Protein AF-A0A1Y3P5R4-F1 (afdb_monomer)

Secondary structure (DSSP, 8-state):
-PPPP-GGGGBT----PPPPPPPPTT---B-----SSS-EEEEEEETTEEEEEEE-PPTT--EEEEEE-STT-EEEEEEPPSTTSPPEEPPPP----B-GGGG-

Sequence (104 aa):
MAPRKGYADRNNESVDMPVIDAQPPGTVKSEFKIPAGEPVAFVYNRDGCYNRFTFVPKPGADYELNASGSSDCTVSARQLSHGSEPSKPVPLGESEMCRFADNY

Foldseek 3Di:
DPPDDDQQVQWPPDPPDDDDPDDPPPDTDGDDDDDADDKDWDWDDDDQKTKIWIDGHHPPWDKDWDADPPQVRDIWMWTDDDPDDDIGTGDIPDIPIPHSVVVD

Nearest PDB structures (foldseek):
  5b0o-assembly1_A  TM=2.642E-01  e=7.226E+00  Salmonella enterica subsp. enterica serovar Typhimurium str. LT2
  4yr6-assembly2_D  TM=1.981E-01  e=8.521E+00  Mus musculus

Radius of gyration: 14.88 Å; Cα contacts (8 Å, |Δi|>4): 155; chains: 1; bounding box: 38×31×44 Å

Structure (mmCIF, N/CA/C/O backbone):
data_AF-A0A1Y3P5R4-F1
#
_entry.id   AF-A0A1Y3P5R4-F1
#
loop_
_atom_site.group_PDB
_atom_site.id
_atom_site.type_symbol
_atom_site.label_atom_id
_atom_site.label_alt_id
_atom_site.label_comp_id
_atom_site.label_asym_id
_atom_site.label_entity_id
_atom_site.label_seq_id
_atom_site.pdbx_PDB_ins_code
_atom_site.Cartn_x
_atom_site.Cartn_y
_atom_site.Cartn_z
_atom_site.occupancy
_atom_site.B_iso_or_equiv
_atom_site.auth_seq_id
_atom_site.auth_comp_id
_atom_site.auth_asym_id
_atom_site.auth_atom_id
_atom_site.pdbx_PDB_model_num
ATOM 1 N N . MET A 1 1 ? -8.395 -7.012 -29.860 1.00 47.12 1 MET A N 1
ATOM 2 C CA . MET A 1 1 ? -8.818 -7.036 -28.441 1.00 47.12 1 MET A CA 1
ATOM 3 C C . MET A 1 1 ? -8.645 -5.636 -27.885 1.00 47.12 1 MET A C 1
ATOM 5 O O . MET A 1 1 ? -7.559 -5.096 -28.031 1.00 47.12 1 MET A O 1
ATOM 9 N N . ALA A 1 2 ? -9.692 -5.030 -27.324 1.00 50.94 2 ALA A N 1
ATOM 10 C CA . ALA A 1 2 ? -9.535 -3.779 -26.584 1.00 50.94 2 ALA A CA 1
ATOM 11 C C . ALA A 1 2 ? -8.753 -4.058 -25.284 1.00 50.94 2 ALA A C 1
ATOM 13 O O . ALA A 1 2 ? -8.946 -5.136 -24.707 1.00 50.94 2 ALA A O 1
ATOM 14 N N . PRO A 1 3 ? -7.871 -3.150 -24.828 1.00 55.31 3 PRO A N 1
ATOM 15 C CA . PRO A 1 3 ? -7.210 -3.305 -23.539 1.00 55.31 3 PRO A CA 1
ATOM 16 C C . PRO A 1 3 ? -8.277 -3.430 -22.445 1.00 55.31 3 PRO A C 1
ATOM 18 O O . PRO A 1 3 ? -9.251 -2.674 -22.414 1.00 55.31 3 PRO A O 1
ATOM 21 N N . ARG A 1 4 ? -8.134 -4.435 -21.576 1.00 58.84 4 ARG A N 1
ATOM 22 C CA . ARG A 1 4 ? -8.980 -4.558 -20.385 1.00 58.84 4 ARG A CA 1
ATOM 23 C C . ARG A 1 4 ? -8.719 -3.331 -19.516 1.00 58.84 4 ARG A C 1
ATOM 25 O O . ARG A 1 4 ? -7.573 -3.128 -19.131 1.00 58.84 4 ARG A O 1
ATOM 32 N N . LYS A 1 5 ? -9.764 -2.555 -19.206 1.00 66.44 5 LYS A N 1
ATOM 33 C CA . LYS A 1 5 ? -9.664 -1.463 -18.231 1.00 66.44 5 LYS A CA 1
ATOM 34 C C . LYS A 1 5 ? -9.163 -2.033 -16.901 1.00 66.44 5 LYS A C 1
ATOM 36 O O . LYS A 1 5 ? -9.789 -2.945 -16.357 1.00 66.44 5 LYS A O 1
ATOM 41 N N . GLY A 1 6 ? -8.029 -1.539 -16.429 1.00 68.88 6 GLY A N 1
ATOM 42 C CA . GLY A 1 6 ? -7.404 -1.906 -15.164 1.00 68.88 6 GLY A CA 1
ATOM 43 C C . GLY A 1 6 ? -7.574 -0.818 -14.107 1.00 68.88 6 GLY A C 1
ATOM 44 O O . GLY A 1 6 ? -8.174 0.226 -14.350 1.00 68.88 6 GLY A O 1
ATOM 45 N N . TYR A 1 7 ? -7.017 -1.045 -12.916 1.00 69.62 7 TYR A N 1
ATOM 46 C CA . TYR A 1 7 ? -7.069 -0.064 -11.825 1.00 69.62 7 TYR A CA 1
ATOM 47 C C . TYR A 1 7 ? -6.394 1.266 -12.188 1.00 69.62 7 TYR A C 1
ATOM 49 O O . TYR A 1 7 ? -6.896 2.316 -11.808 1.00 69.62 7 TYR A O 1
ATOM 57 N N . ALA A 1 8 ? -5.331 1.234 -12.997 1.00 67.38 8 ALA A N 1
ATOM 58 C CA . ALA A 1 8 ? -4.641 2.435 -13.472 1.00 67.38 8 ALA A CA 1
ATOM 59 C C . ALA A 1 8 ? -5.511 3.337 -14.372 1.00 67.38 8 ALA A C 1
ATOM 61 O O . ALA A 1 8 ? -5.232 4.526 -14.492 1.00 67.38 8 ALA A O 1
ATOM 62 N N . ASP A 1 9 ? -6.579 2.807 -14.979 1.00 74.25 9 ASP A N 1
ATOM 63 C CA . ASP A 1 9 ? -7.531 3.603 -15.769 1.00 74.25 9 ASP A CA 1
ATOM 64 C C . ASP A 1 9 ? -8.540 4.362 -14.888 1.00 74.25 9 ASP A C 1
ATOM 66 O O . ASP A 1 9 ? -9.335 5.147 -15.402 1.00 74.25 9 ASP A O 1
ATOM 70 N N . ARG A 1 10 ? -8.513 4.130 -13.568 1.00 74.00 10 ARG A N 1
ATOM 71 C CA . ARG A 1 10 ? -9.387 4.749 -12.559 1.00 74.00 10 ARG A CA 1
ATOM 72 C C . ARG A 1 10 ? -8.642 5.787 -11.716 1.00 74.00 10 ARG A C 1
ATOM 74 O O . ARG A 1 10 ? -9.041 6.092 -10.593 1.00 74.00 10 ARG A O 1
ATOM 81 N N . ASN A 1 11 ? -7.542 6.326 -12.244 1.00 71.81 11 ASN A N 1
ATOM 82 C CA . ASN A 1 11 ? -6.810 7.406 -11.593 1.00 71.81 11 ASN A CA 1
ATOM 83 C C . ASN A 1 11 ? -7.754 8.581 -11.301 1.00 71.81 11 ASN A C 1
ATOM 85 O O . ASN A 1 11 ? -8.497 9.018 -12.180 1.00 71.81 11 ASN A O 1
ATOM 89 N N . ASN A 1 12 ? -7.678 9.118 -10.084 1.00 69.44 12 ASN A N 1
ATOM 90 C CA . ASN A 1 12 ? -8.551 10.180 -9.566 1.00 69.44 12 ASN A CA 1
ATOM 91 C C . ASN A 1 12 ? -10.033 9.803 -9.363 1.00 69.44 12 ASN A C 1
ATOM 93 O O . ASN A 1 12 ? -10.824 10.680 -9.015 1.00 69.44 12 ASN A O 1
ATOM 97 N N . GLU A 1 13 ? -10.426 8.535 -9.527 1.00 80.38 13 GLU A N 1
ATOM 98 C CA . GLU A 1 13 ? -11.706 8.070 -8.989 1.00 80.38 13 GLU A CA 1
ATOM 99 C C . GLU A 1 13 ? -11.592 7.900 -7.470 1.00 80.38 13 GLU A C 1
ATOM 101 O O . GLU A 1 13 ? -10.609 7.354 -6.969 1.00 80.38 13 GLU A O 1
ATOM 106 N N . SER A 1 14 ? -12.606 8.381 -6.748 1.00 81.38 14 SER A N 1
ATOM 107 C CA . SER A 1 14 ? -12.701 8.249 -5.293 1.00 81.38 14 SER A CA 1
ATOM 108 C C . SER A 1 14 ? -13.635 7.100 -4.929 1.00 81.38 14 SER A C 1
ATOM 110 O O . SER A 1 14 ? -14.696 6.942 -5.540 1.00 81.38 14 SER A O 1
ATOM 112 N N . VAL A 1 15 ? -13.258 6.317 -3.920 1.00 85.44 15 VAL A N 1
ATOM 113 C CA . VAL A 1 15 ? -14.144 5.332 -3.268 1.00 85.44 15 VAL A CA 1
ATOM 114 C C . VAL A 1 15 ? -14.437 5.708 -1.814 1.00 85.44 15 VAL A C 1
ATOM 116 O O . VAL A 1 15 ? -14.737 4.828 -1.007 1.00 85.44 15 VAL A O 1
ATOM 119 N N . ASP A 1 16 ? -14.365 7.009 -1.517 1.00 83.62 16 ASP A N 1
ATOM 120 C CA . ASP A 1 16 ? -14.554 7.621 -0.197 1.00 83.62 16 ASP A CA 1
ATOM 121 C C . ASP A 1 16 ? -13.456 7.254 0.817 1.00 83.62 16 ASP A C 1
ATOM 123 O O . ASP A 1 16 ? -13.721 7.122 2.014 1.00 83.62 16 ASP A O 1
ATOM 127 N N . MET A 1 17 ? -12.209 7.098 0.351 1.00 81.81 17 MET A N 1
ATOM 128 C CA . MET A 1 17 ? -11.076 6.860 1.250 1.00 81.81 17 MET A CA 1
ATOM 129 C C . MET A 1 17 ? -10.773 8.083 2.140 1.00 81.81 17 MET A C 1
ATOM 131 O O . MET A 1 17 ? -10.967 9.228 1.713 1.00 81.81 17 MET A O 1
ATOM 135 N N . PRO A 1 18 ? -10.243 7.874 3.362 1.00 81.00 18 PRO A N 1
ATOM 136 C CA . PRO A 1 18 ? -9.781 8.945 4.234 1.00 81.00 18 PRO A CA 1
ATOM 137 C C . PRO A 1 18 ? -8.756 9.853 3.554 1.00 81.00 18 PRO A C 1
ATOM 139 O O . PRO A 1 18 ? -7.941 9.411 2.740 1.00 81.00 18 PRO A O 1
ATOM 142 N N . VAL A 1 19 ? -8.766 11.132 3.934 1.00 75.06 19 VAL A N 1
ATOM 143 C CA . VAL A 1 19 ? -7.766 12.094 3.462 1.00 75.06 19 VAL A CA 1
ATOM 144 C C . VAL A 1 19 ? -6.389 11.659 3.956 1.00 75.06 19 VAL A C 1
ATOM 146 O O . VAL A 1 19 ? -6.166 11.507 5.155 1.00 75.06 19 VAL A O 1
ATOM 149 N N . ILE A 1 20 ? -5.476 11.469 3.010 1.00 77.00 20 ILE A N 1
ATOM 150 C CA . ILE A 1 20 ? -4.066 11.175 3.262 1.00 77.00 20 ILE A CA 1
ATOM 151 C C . ILE A 1 20 ? -3.243 12.465 3.331 1.00 77.00 20 ILE A C 1
ATOM 153 O O . ILE A 1 20 ? -3.692 13.528 2.895 1.00 77.00 20 ILE A O 1
ATOM 157 N N . ASP A 1 21 ? -2.025 12.362 3.863 1.00 72.62 21 ASP A N 1
ATOM 158 C CA . ASP A 1 21 ? -1.084 13.483 3.931 1.00 72.62 21 ASP A CA 1
ATOM 159 C C . ASP A 1 21 ? -0.826 14.100 2.547 1.00 72.62 21 ASP A C 1
ATOM 161 O O . ASP A 1 21 ? -0.934 13.432 1.512 1.00 72.62 21 ASP A O 1
ATOM 165 N N . ALA A 1 22 ? -0.450 15.383 2.531 1.00 71.81 22 ALA A N 1
ATOM 166 C CA . ALA A 1 22 ? -0.142 16.107 1.304 1.00 71.81 22 ALA A CA 1
ATOM 167 C C . ALA A 1 22 ? 0.946 15.380 0.495 1.00 71.81 22 ALA A C 1
ATOM 169 O O . ALA A 1 22 ? 2.069 15.190 0.962 1.00 71.81 22 ALA A O 1
ATOM 170 N N . GLN A 1 23 ? 0.601 14.991 -0.731 1.00 74.00 23 GLN A N 1
ATOM 171 C CA . GLN A 1 23 ? 1.502 14.276 -1.628 1.00 74.00 23 GLN A CA 1
ATOM 172 C C . GLN A 1 23 ? 2.319 15.248 -2.493 1.00 74.00 23 GLN A C 1
ATOM 174 O O . GLN A 1 23 ? 1.844 16.347 -2.802 1.00 74.00 23 GLN A O 1
ATOM 179 N N . PRO A 1 24 ? 3.528 14.856 -2.939 1.00 75.56 24 PRO A N 1
ATOM 180 C CA . PRO A 1 24 ? 4.307 15.644 -3.886 1.00 75.56 24 PRO A CA 1
ATOM 181 C C . PRO A 1 24 ? 3.521 15.959 -5.175 1.00 75.56 24 PRO A C 1
ATOM 183 O O . PRO A 1 24 ? 2.745 15.115 -5.645 1.00 75.56 24 PRO A O 1
ATOM 186 N N . PRO A 1 25 ? 3.734 17.133 -5.801 1.00 74.94 25 PRO A N 1
ATOM 187 C CA . PRO A 1 25 ? 3.130 17.459 -7.090 1.00 74.94 25 PRO A CA 1
ATOM 188 C C . PRO A 1 25 ? 3.426 16.390 -8.152 1.00 74.94 25 PRO A C 1
ATOM 190 O O . PRO A 1 25 ? 4.566 15.956 -8.299 1.00 74.94 25 PRO A O 1
ATOM 193 N N . GLY A 1 26 ? 2.403 15.978 -8.906 1.00 74.75 26 GLY A N 1
ATOM 194 C CA . GLY A 1 26 ? 2.527 14.946 -9.947 1.00 74.75 26 GLY A CA 1
ATOM 195 C C . GLY A 1 26 ? 2.370 13.501 -9.456 1.00 74.75 26 GLY A C 1
ATOM 196 O O . GLY A 1 26 ? 2.496 12.578 -10.258 1.00 74.75 26 GLY A O 1
ATOM 197 N N . THR A 1 27 ? 2.063 13.290 -8.171 1.00 76.81 27 THR A N 1
ATOM 198 C CA . THR A 1 27 ? 1.712 11.963 -7.642 1.00 76.81 27 THR A CA 1
ATOM 199 C C . THR A 1 27 ? 0.420 11.456 -8.286 1.00 76.81 27 THR A C 1
ATOM 201 O O . THR A 1 27 ? -0.613 12.123 -8.239 1.00 76.81 27 THR A O 1
ATOM 204 N N . VAL A 1 28 ? 0.471 10.263 -8.883 1.00 78.94 28 VAL A N 1
ATOM 205 C CA . VAL A 1 28 ? -0.702 9.583 -9.449 1.00 78.94 28 VAL A CA 1
ATOM 206 C C . VAL A 1 28 ? -1.359 8.742 -8.358 1.00 78.94 28 VAL A C 1
ATOM 208 O O . VAL A 1 28 ? -0.696 7.899 -7.757 1.00 78.94 28 VAL A O 1
ATOM 211 N N . LYS A 1 29 ? -2.660 8.952 -8.122 1.00 80.38 29 LYS A N 1
ATOM 212 C CA . LYS A 1 29 ? -3.447 8.210 -7.128 1.00 80.38 29 LYS A CA 1
ATOM 213 C C . LYS A 1 29 ? -4.565 7.407 -7.791 1.00 80.38 29 LYS A C 1
ATOM 215 O O . LYS A 1 29 ? -5.294 7.924 -8.638 1.00 80.38 29 LYS A O 1
ATOM 220 N N . SER A 1 30 ? -4.724 6.170 -7.337 1.00 84.62 30 SER A N 1
ATOM 221 C CA . SER A 1 30 ? -5.855 5.293 -7.634 1.00 84.62 30 SER A CA 1
ATOM 222 C C . SER A 1 30 ? -6.434 4.771 -6.326 1.00 84.62 30 SER A C 1
ATOM 224 O O . SER A 1 30 ? -5.678 4.342 -5.456 1.00 84.62 30 SER A O 1
ATOM 226 N N . GLU A 1 31 ? -7.757 4.763 -6.208 1.00 86.81 31 GLU A N 1
ATOM 227 C CA . GLU A 1 31 ? -8.458 4.182 -5.064 1.00 86.81 31 GLU A CA 1
ATOM 228 C C . GLU A 1 31 ? -9.327 3.006 -5.521 1.00 86.81 31 GLU A C 1
ATOM 230 O O . GLU A 1 31 ? -9.980 3.055 -6.566 1.00 86.81 31 GLU A O 1
ATOM 235 N N . PHE A 1 32 ? -9.325 1.912 -4.761 1.00 86.81 32 PHE A N 1
ATOM 236 C CA . PHE A 1 32 ? -10.090 0.717 -5.107 1.00 86.81 32 PHE A CA 1
ATOM 237 C C . PHE A 1 32 ? -10.366 -0.161 -3.888 1.00 86.81 32 PHE A C 1
ATOM 239 O O . PHE A 1 32 ? -9.648 -0.135 -2.894 1.00 86.81 32 PHE A O 1
ATOM 246 N N . LYS A 1 33 ? -11.417 -0.980 -3.995 1.00 87.50 33 LYS A N 1
ATOM 247 C CA . LYS A 1 33 ? -11.787 -1.971 -2.980 1.00 87.50 33 LYS A CA 1
ATOM 248 C C . LYS A 1 33 ? -11.138 -3.314 -3.291 1.00 87.50 33 LYS A C 1
ATOM 250 O O . LYS A 1 33 ? -11.092 -3.725 -4.452 1.00 87.50 33 LYS A O 1
ATOM 255 N N . ILE A 1 34 ? -10.702 -4.004 -2.244 1.00 86.81 34 ILE A N 1
ATOM 256 C CA . ILE A 1 34 ? -10.152 -5.361 -2.301 1.00 86.81 34 ILE A CA 1
ATOM 257 C C . ILE A 1 34 ? -10.886 -6.275 -1.312 1.00 86.81 34 ILE A C 1
ATOM 259 O O . ILE A 1 34 ? -11.443 -5.779 -0.329 1.00 86.81 34 ILE A O 1
ATOM 263 N N . PRO A 1 35 ? -10.899 -7.599 -1.540 1.00 88.38 35 PRO A N 1
ATOM 264 C CA . PRO A 1 35 ? -11.352 -8.558 -0.539 1.00 88.38 35 PRO A CA 1
ATOM 265 C C . PRO A 1 35 ? -10.516 -8.457 0.742 1.00 88.38 35 PRO A C 1
ATOM 267 O O . PRO A 1 35 ? -9.302 -8.267 0.683 1.00 88.38 35 PRO A O 1
ATOM 270 N N . ALA A 1 36 ? -11.172 -8.599 1.891 1.00 91.06 36 ALA A N 1
ATOM 271 C CA . ALA A 1 36 ? -10.529 -8.632 3.200 1.00 91.06 36 ALA A CA 1
ATOM 272 C C . ALA A 1 36 ? -10.432 -10.065 3.741 1.00 91.06 36 ALA A C 1
ATOM 274 O O . ALA A 1 36 ? -11.248 -10.914 3.393 1.00 91.06 36 ALA A O 1
ATOM 275 N N . GLY A 1 37 ? -9.474 -10.312 4.638 1.00 89.81 37 GLY A N 1
ATOM 276 C CA . GLY A 1 37 ? -9.331 -11.585 5.356 1.00 89.81 37 GLY A CA 1
ATOM 277 C C . GLY A 1 37 ? -8.466 -12.644 4.667 1.00 89.81 37 GLY A C 1
ATOM 278 O O . GLY A 1 37 ? -8.077 -13.607 5.322 1.00 89.81 37 GLY A O 1
ATOM 279 N N . GLU A 1 38 ? -8.098 -12.443 3.402 1.00 87.94 38 GLU A N 1
ATOM 280 C CA . GLU A 1 38 ? -7.183 -13.318 2.661 1.00 87.94 38 GLU A CA 1
ATOM 281 C C . GLU A 1 38 ? -5.920 -12.557 2.228 1.00 87.94 38 GLU A C 1
ATOM 283 O O . GLU A 1 38 ? -5.980 -11.338 2.037 1.00 87.94 38 GLU A O 1
ATOM 288 N N . PRO A 1 39 ? -4.764 -13.232 2.077 1.00 88.00 39 PRO A N 1
ATOM 289 C CA . PRO A 1 39 ? -3.558 -12.600 1.558 1.00 88.00 39 PRO A CA 1
ATOM 290 C C . PRO A 1 39 ? -3.782 -12.017 0.161 1.00 88.00 39 PRO A C 1
ATOM 292 O O . PRO A 1 39 ? -4.186 -12.721 -0.763 1.00 88.00 39 PRO A O 1
ATOM 295 N N . VAL A 1 40 ? -3.451 -10.740 -0.007 1.00 88.06 40 VAL A N 1
ATOM 296 C CA . VAL A 1 40 ? -3.414 -10.072 -1.310 1.00 88.06 40 VAL A CA 1
ATOM 297 C C . VAL A 1 40 ? -1.972 -9.794 -1.699 1.00 88.06 40 VAL A C 1
ATOM 299 O O . VAL A 1 40 ? -1.139 -9.477 -0.848 1.00 88.06 40 VAL A O 1
ATOM 302 N N . ALA A 1 41 ? -1.686 -9.904 -2.994 1.00 86.94 41 ALA A N 1
ATOM 303 C CA . ALA A 1 41 ? -0.388 -9.584 -3.564 1.00 86.94 41 ALA A CA 1
ATOM 304 C C . ALA A 1 41 ? -0.490 -8.327 -4.425 1.00 86.94 41 ALA A C 1
ATOM 306 O O . ALA A 1 41 ? -1.373 -8.211 -5.275 1.00 86.94 41 ALA A O 1
ATOM 307 N N . PHE A 1 42 ? 0.456 -7.418 -4.235 1.00 84.19 42 PHE A N 1
ATOM 308 C CA . PHE A 1 42 ? 0.623 -6.233 -5.057 1.00 84.19 42 PHE A CA 1
ATOM 309 C C . PHE A 1 42 ? 1.942 -6.323 -5.802 1.00 84.19 42 PHE A C 1
ATOM 311 O O . PHE A 1 42 ? 2.980 -6.624 -5.213 1.00 84.19 42 PHE A O 1
ATOM 318 N N . VAL A 1 43 ? 1.880 -6.055 -7.103 1.00 81.38 43 VAL A N 1
ATOM 319 C CA . VAL A 1 43 ? 3.044 -6.030 -7.983 1.00 81.38 43 VAL A CA 1
ATOM 320 C C . VAL A 1 43 ? 3.208 -4.615 -8.508 1.00 81.38 43 VAL A C 1
ATOM 322 O O . VAL A 1 43 ? 2.339 -4.102 -9.213 1.00 81.38 43 VAL A O 1
ATOM 325 N N . TYR A 1 44 ? 4.326 -3.989 -8.164 1.00 78.94 44 TYR A N 1
ATOM 326 C CA . TYR A 1 44 ? 4.753 -2.728 -8.746 1.00 78.94 44 TYR A CA 1
ATOM 327 C C . TYR A 1 44 ? 5.811 -3.010 -9.808 1.00 78.94 44 TYR A C 1
ATOM 329 O O . TYR A 1 44 ? 6.842 -3.609 -9.502 1.00 78.94 44 TYR A O 1
ATOM 337 N N . ASN A 1 45 ? 5.539 -2.585 -11.042 1.00 77.12 45 ASN A N 1
ATOM 338 C CA . ASN A 1 45 ? 6.456 -2.711 -12.167 1.00 77.12 45 ASN A CA 1
ATOM 339 C C . ASN A 1 45 ? 6.573 -1.366 -12.885 1.00 77.12 45 ASN A C 1
ATOM 341 O O . ASN A 1 45 ? 5.610 -0.907 -13.505 1.00 77.12 45 ASN A O 1
ATOM 345 N N . ARG A 1 46 ? 7.741 -0.735 -12.780 1.00 74.06 46 ARG A N 1
ATOM 346 C CA . ARG A 1 46 ? 8.060 0.506 -13.487 1.00 74.06 46 ARG A CA 1
ATOM 347 C C . ARG A 1 46 ? 9.569 0.652 -13.648 1.00 74.06 46 ARG A C 1
ATOM 349 O O . ARG A 1 46 ? 10.283 0.486 -12.672 1.00 74.06 46 ARG A O 1
ATOM 356 N N . ASP A 1 47 ? 10.032 1.016 -14.845 1.00 72.31 47 ASP A N 1
ATOM 357 C CA . ASP A 1 47 ? 11.413 1.457 -15.117 1.00 72.31 47 ASP A CA 1
ATOM 358 C C . ASP A 1 47 ? 12.509 0.541 -14.514 1.00 72.31 47 ASP A C 1
ATOM 360 O O . ASP A 1 47 ? 13.521 1.006 -14.003 1.00 72.31 47 ASP A O 1
ATOM 364 N N . GLY A 1 48 ? 12.300 -0.783 -14.554 1.00 68.12 48 GLY A N 1
ATOM 365 C CA . GLY A 1 48 ? 13.236 -1.781 -14.010 1.00 68.12 48 GLY A CA 1
ATOM 366 C C . GLY A 1 48 ? 13.094 -2.069 -12.509 1.00 68.12 48 GLY A C 1
ATOM 367 O O . GLY A 1 48 ? 13.759 -2.969 -12.005 1.00 68.12 48 GLY A O 1
ATOM 368 N N . CYS A 1 49 ? 12.202 -1.374 -11.800 1.00 71.94 49 CYS A N 1
ATOM 369 C CA . CYS A 1 49 ? 11.769 -1.741 -10.457 1.00 71.94 49 CYS A CA 1
ATOM 370 C C . CYS A 1 49 ? 10.661 -2.792 -10.535 1.00 71.94 49 CYS A C 1
ATOM 372 O O . CYS A 1 49 ? 9.553 -2.487 -10.984 1.0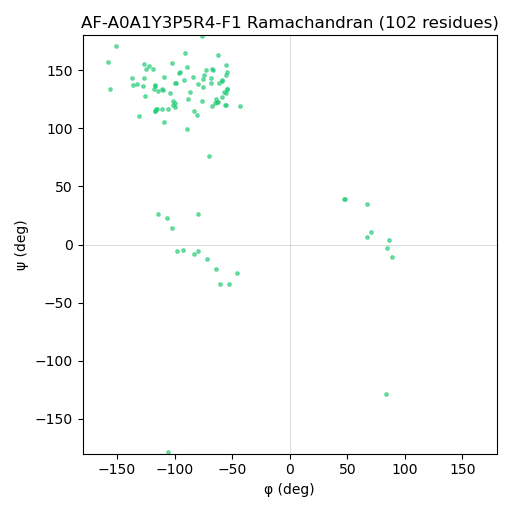0 71.94 49 CYS A O 1
ATOM 374 N N . TYR A 1 50 ? 10.938 -3.996 -10.036 1.00 76.44 50 TYR A N 1
ATOM 375 C CA . TYR A 1 50 ? 9.929 -5.024 -9.803 1.00 76.44 50 TY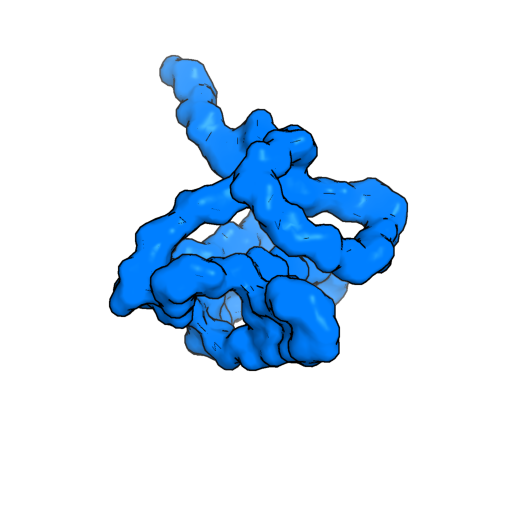R A CA 1
ATOM 376 C C . TYR A 1 50 ? 9.858 -5.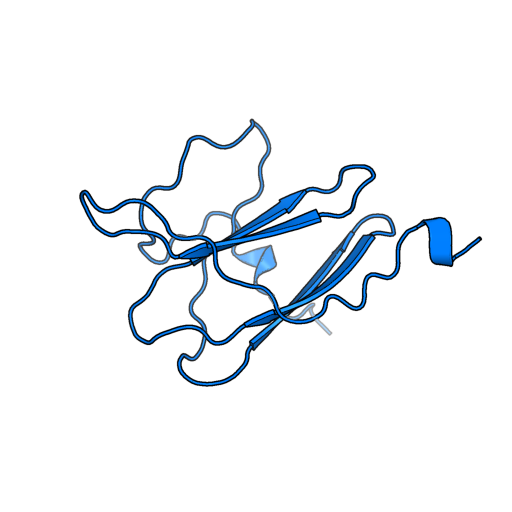346 -8.312 1.00 76.44 50 TYR A C 1
ATOM 378 O O . TYR A 1 50 ? 10.815 -5.859 -7.732 1.00 76.44 50 TYR A O 1
ATOM 386 N N . ASN A 1 51 ? 8.714 -5.045 -7.699 1.00 75.31 51 ASN A N 1
ATOM 387 C CA . ASN A 1 51 ? 8.433 -5.393 -6.311 1.00 75.31 51 ASN A CA 1
ATOM 388 C C . ASN A 1 51 ? 7.130 -6.161 -6.233 1.00 75.31 51 ASN A C 1
ATOM 390 O O . ASN A 1 51 ? 6.097 -5.673 -6.696 1.00 75.31 51 ASN A O 1
ATOM 394 N N . ARG A 1 52 ? 7.167 -7.317 -5.578 1.00 81.31 52 ARG A N 1
ATOM 395 C CA . ARG A 1 52 ? 5.967 -8.064 -5.217 1.00 81.31 52 ARG A CA 1
ATOM 396 C C . ARG A 1 52 ? 5.878 -8.144 -3.710 1.00 81.31 52 ARG A C 1
ATOM 398 O O . ARG A 1 52 ? 6.694 -8.822 -3.117 1.00 81.31 52 ARG A O 1
ATOM 405 N N . PHE A 1 53 ? 4.867 -7.540 -3.108 1.00 83.50 53 PHE A N 1
ATOM 406 C CA . PHE A 1 53 ? 4.643 -7.629 -1.668 1.00 83.50 53 PHE A CA 1
ATOM 407 C C . PHE A 1 53 ? 3.261 -8.189 -1.368 1.00 83.50 53 PHE A C 1
ATOM 409 O O . PHE A 1 53 ? 2.326 -8.052 -2.161 1.00 83.50 53 PHE A O 1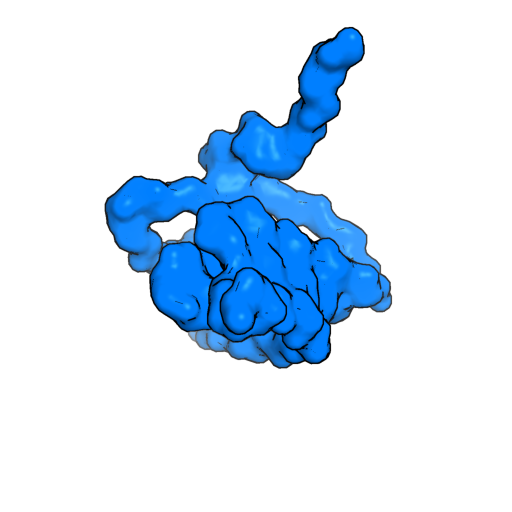
ATOM 416 N N . THR A 1 54 ? 3.131 -8.809 -0.201 1.00 86.62 54 THR A N 1
ATOM 417 C CA . THR A 1 54 ? 1.873 -9.403 0.250 1.00 86.62 54 THR A CA 1
ATOM 418 C C . THR A 1 54 ? 1.486 -8.889 1.622 1.00 86.62 54 THR A C 1
ATOM 420 O O . THR A 1 54 ? 2.348 -8.733 2.484 1.00 86.62 54 THR A O 1
ATOM 423 N N . PHE A 1 55 ? 0.196 -8.693 1.865 1.00 88.56 55 PHE A N 1
ATOM 424 C CA . PHE A 1 55 ? -0.324 -8.499 3.219 1.00 88.56 55 PHE A CA 1
ATOM 425 C C . PHE A 1 55 ? -1.763 -9.009 3.318 1.00 88.56 55 PHE A C 1
ATOM 427 O O . PHE A 1 55 ? -2.375 -9.354 2.310 1.00 88.56 55 PHE A O 1
ATOM 434 N N . VAL A 1 56 ? -2.303 -9.078 4.537 1.00 91.25 56 VAL A N 1
ATOM 435 C CA . VAL A 1 56 ? -3.693 -9.491 4.785 1.00 91.25 56 VAL A CA 1
ATOM 436 C C . VAL A 1 56 ? -4.510 -8.267 5.224 1.00 91.25 56 VAL A C 1
ATOM 438 O O . VAL A 1 56 ? -4.342 -7.808 6.359 1.00 91.25 56 VAL A O 1
ATOM 441 N N . PRO A 1 57 ? -5.367 -7.697 4.357 1.00 91.56 57 PRO A N 1
ATOM 442 C CA . PRO A 1 57 ? -6.223 -6.568 4.703 1.00 91.56 57 PRO A CA 1
ATOM 443 C C . PRO A 1 57 ? -7.304 -6.981 5.701 1.00 91.56 57 PRO A C 1
ATOM 445 O O . PRO A 1 57 ? -7.923 -8.044 5.589 1.00 91.56 57 PRO A O 1
ATOM 448 N N . LYS A 1 58 ? -7.554 -6.114 6.681 1.00 91.50 58 LYS A N 1
ATOM 449 C CA . LYS A 1 58 ? -8.609 -6.294 7.679 1.00 91.50 58 LYS A CA 1
ATOM 450 C C . LYS A 1 58 ? -9.945 -5.791 7.128 1.00 91.50 58 LYS A C 1
ATOM 452 O O . LYS A 1 58 ? -9.966 -4.773 6.434 1.00 91.50 58 LYS A O 1
ATOM 457 N N . PRO A 1 59 ? -11.068 -6.449 7.462 1.00 90.25 59 PRO A N 1
ATOM 458 C CA . PRO A 1 59 ? -12.388 -5.950 7.099 1.00 90.25 59 PRO A CA 1
ATOM 459 C C . PRO A 1 59 ? -12.611 -4.523 7.614 1.00 90.25 59 PRO A C 1
ATOM 461 O O . PRO A 1 59 ? -12.366 -4.246 8.787 1.00 90.25 59 PRO A O 1
ATOM 464 N N . GLY A 1 60 ? -13.076 -3.634 6.732 1.00 88.50 60 GLY A N 1
ATOM 465 C CA . GLY A 1 60 ? -13.410 -2.246 7.071 1.00 88.50 60 GLY A CA 1
ATOM 466 C C . GLY A 1 60 ? -12.217 -1.337 7.380 1.00 88.50 60 GLY A C 1
ATOM 467 O O . GLY A 1 60 ? -12.431 -0.247 7.898 1.00 88.50 60 GLY A O 1
ATOM 468 N N . ALA A 1 61 ? -10.985 -1.774 7.108 1.00 90.00 61 ALA A N 1
ATOM 469 C CA . ALA A 1 61 ? -9.798 -0.942 7.249 1.00 90.00 61 ALA A CA 1
ATOM 470 C C . ALA A 1 61 ? -9.365 -0.371 5.895 1.00 90.00 61 ALA A C 1
ATOM 472 O O . ALA A 1 61 ? -9.321 -1.096 4.900 1.00 90.00 61 ALA A O 1
ATOM 473 N N . ASP A 1 62 ? -8.971 0.899 5.902 1.00 91.31 62 ASP A N 1
ATOM 474 C CA . ASP A 1 62 ? -8.380 1.570 4.751 1.00 91.31 62 ASP A CA 1
ATOM 475 C C . ASP A 1 62 ? -6.852 1.551 4.830 1.00 91.31 62 ASP A C 1
ATOM 477 O O . ASP A 1 62 ? -6.255 1.572 5.911 1.00 91.31 62 ASP A O 1
ATOM 481 N N . TYR A 1 63 ? -6.203 1.493 3.670 1.00 90.56 63 TYR A N 1
ATOM 482 C CA . TYR A 1 63 ? -4.757 1.332 3.556 1.00 90.56 63 TYR A CA 1
ATOM 483 C C . TYR A 1 63 ? -4.190 2.272 2.502 1.00 90.56 63 TYR A C 1
ATOM 485 O O . TYR A 1 63 ? -4.735 2.378 1.408 1.00 90.56 63 TYR A O 1
ATOM 493 N N . GLU A 1 64 ? -3.056 2.895 2.801 1.00 89.75 64 GLU A N 1
ATOM 494 C CA . GLU A 1 64 ? -2.256 3.612 1.813 1.00 89.75 64 GLU A CA 1
ATOM 495 C C . GLU A 1 64 ? -1.032 2.773 1.449 1.00 89.75 64 GLU A C 1
ATOM 497 O O . GLU A 1 64 ? -0.308 2.289 2.327 1.00 89.75 64 GLU A O 1
ATOM 502 N N . LEU A 1 65 ? -0.815 2.617 0.143 1.00 87.88 65 LEU A N 1
ATOM 503 C CA . LEU A 1 65 ? 0.352 1.972 -0.443 1.00 87.88 65 LEU A CA 1
ATOM 504 C C . LEU A 1 65 ? 1.131 3.017 -1.239 1.00 87.88 65 LEU A C 1
ATOM 506 O O . LEU A 1 65 ? 0.630 3.530 -2.238 1.00 87.88 65 LEU A O 1
ATOM 510 N N . ASN A 1 66 ? 2.362 3.296 -0.821 1.00 85.19 66 ASN A N 1
ATOM 511 C C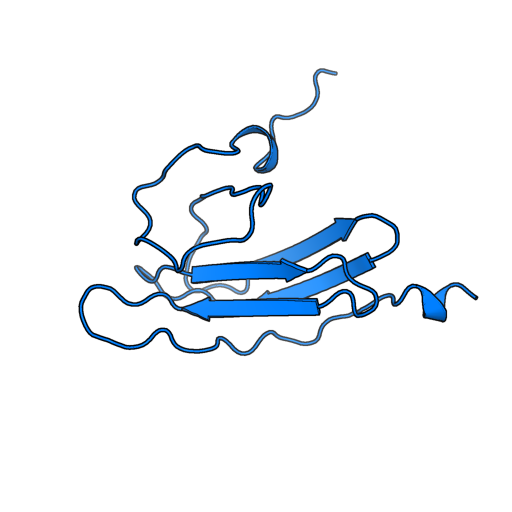A . ASN A 1 66 ? 3.235 4.256 -1.488 1.00 85.19 66 ASN A CA 1
ATOM 512 C C . ASN A 1 66 ? 4.397 3.517 -2.143 1.00 85.19 66 ASN A C 1
ATOM 514 O O . ASN A 1 66 ? 5.221 2.917 -1.449 1.00 85.19 66 ASN A O 1
ATOM 518 N N . ALA A 1 67 ? 4.468 3.585 -3.473 1.00 79.38 67 ALA A N 1
ATOM 519 C CA . ALA A 1 67 ? 5.590 3.087 -4.259 1.00 79.38 67 ALA A CA 1
ATOM 520 C C . ALA A 1 67 ? 6.423 4.268 -4.772 1.00 79.38 67 ALA A C 1
ATO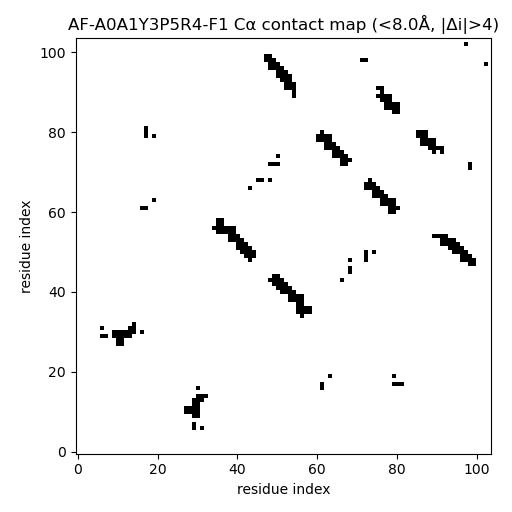M 522 O O . ALA A 1 67 ? 5.939 5.090 -5.553 1.00 79.38 67 ALA A O 1
ATOM 523 N N . SER A 1 68 ? 7.681 4.352 -4.342 1.00 72.69 68 SER A N 1
ATOM 524 C CA . SER A 1 68 ? 8.624 5.376 -4.792 1.00 72.69 68 SER A CA 1
ATOM 525 C C . SER A 1 68 ? 9.550 4.802 -5.861 1.00 72.69 68 SER A C 1
ATOM 527 O O . SER A 1 68 ? 10.326 3.889 -5.587 1.00 72.69 68 SER A O 1
ATOM 529 N N . GLY A 1 69 ? 9.502 5.367 -7.068 1.00 58.75 69 GLY A N 1
ATOM 530 C CA . GLY A 1 69 ? 10.357 4.975 -8.197 1.00 58.75 69 GLY A CA 1
ATOM 531 C C . GLY A 1 69 ? 11.777 5.555 -8.156 1.00 58.75 69 GLY A C 1
ATOM 532 O O . GLY A 1 69 ? 12.353 5.783 -9.213 1.00 58.75 69 GLY A O 1
ATOM 533 N N . SER A 1 70 ? 12.319 5.879 -6.975 1.00 59.06 70 SER A N 1
ATOM 534 C CA . SER A 1 70 ? 13.734 6.254 -6.832 1.00 59.06 70 SER A CA 1
ATOM 535 C C . SER A 1 70 ? 14.640 5.013 -6.907 1.00 59.06 70 SER A C 1
ATOM 537 O O . SER A 1 70 ? 14.148 3.893 -7.045 1.00 59.06 70 SER A O 1
ATOM 539 N N . SER A 1 71 ? 15.962 5.205 -6.796 1.00 56.94 71 SER A N 1
ATOM 540 C CA . SER A 1 71 ? 17.007 4.161 -6.854 1.00 56.94 71 SER A CA 1
ATOM 541 C C . SER A 1 71 ? 16.732 2.905 -6.022 1.00 56.94 71 SER A C 1
ATOM 543 O O . SER A 1 71 ? 17.257 1.839 -6.333 1.00 56.94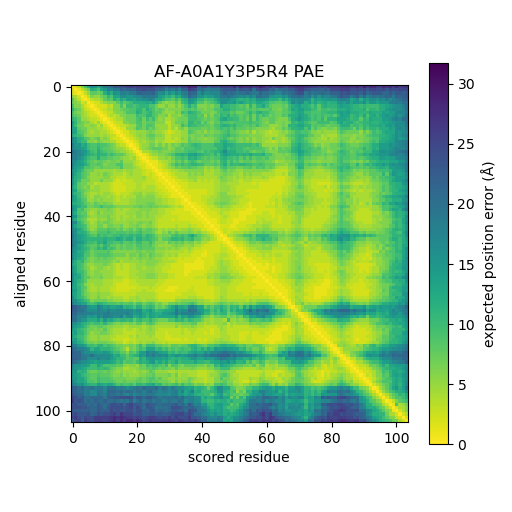 71 SER A O 1
ATOM 545 N N . ASP A 1 72 ? 15.915 3.029 -4.978 1.00 61.31 72 ASP A N 1
ATOM 546 C CA . ASP A 1 72 ? 15.727 1.989 -3.972 1.00 61.31 72 ASP A CA 1
ATOM 547 C C . ASP A 1 72 ? 14.478 1.134 -4.234 1.00 61.31 72 ASP A C 1
ATOM 549 O O . ASP A 1 72 ? 14.257 0.144 -3.537 1.00 61.31 72 ASP A O 1
ATOM 553 N N . CYS A 1 73 ? 13.671 1.487 -5.248 1.00 71.31 73 CYS A N 1
ATOM 554 C CA . CYS A 1 73 ? 12.448 0.777 -5.627 1.00 71.31 73 CYS A CA 1
ATOM 555 C C . CYS A 1 73 ? 11.553 0.457 -4.410 1.00 71.31 73 CYS A C 1
ATOM 557 O O . CYS A 1 73 ? 11.002 -0.637 -4.309 1.00 71.31 73 CYS A O 1
ATOM 559 N N . THR A 1 74 ? 11.436 1.375 -3.451 1.00 74.81 74 THR A N 1
ATOM 560 C CA . THR A 1 74 ? 10.800 1.080 -2.162 1.00 74.81 74 THR A CA 1
ATOM 561 C C . THR A 1 74 ? 9.279 1.110 -2.260 1.00 74.81 74 THR A C 1
ATOM 563 O O . THR A 1 74 ? 8.693 2.024 -2.847 1.00 74.81 74 THR A O 1
ATOM 566 N N . VAL A 1 75 ? 8.635 0.135 -1.615 1.00 80.44 75 VAL A N 1
ATOM 567 C CA . VAL A 1 75 ? 7.196 0.159 -1.348 1.00 80.44 75 VAL A CA 1
ATOM 568 C C . VAL A 1 75 ? 6.949 0.157 0.153 1.00 80.44 75 VAL A C 1
ATOM 570 O O . VAL A 1 75 ? 7.546 -0.621 0.892 1.00 80.44 75 VAL A O 1
ATOM 573 N N . SER A 1 76 ? 6.055 1.032 0.598 1.00 85.81 76 SER A N 1
ATOM 574 C CA . SER A 1 76 ? 5.600 1.104 1.984 1.00 85.81 76 SER A CA 1
ATOM 575 C C . SER A 1 76 ? 4.083 1.006 2.056 1.00 85.81 76 SER A C 1
ATOM 577 O O . SER A 1 76 ? 3.375 1.397 1.127 1.00 85.81 76 SER A O 1
ATOM 579 N N . ALA A 1 77 ? 3.595 0.474 3.173 1.00 88.81 77 ALA A N 1
ATOM 580 C CA . ALA A 1 77 ? 2.179 0.332 3.447 1.00 88.81 77 ALA A CA 1
ATOM 581 C C . ALA A 1 77 ? 1.859 0.830 4.852 1.00 88.81 77 ALA A C 1
ATOM 583 O O . ALA A 1 77 ? 2.575 0.527 5.812 1.00 88.81 77 ALA A O 1
ATOM 584 N N . ARG A 1 78 ? 0.751 1.555 4.989 1.00 90.38 78 ARG A N 1
ATOM 585 C CA . ARG A 1 78 ? 0.194 1.920 6.291 1.00 90.38 78 ARG A CA 1
ATOM 586 C C . ARG A 1 78 ? -1.314 1.755 6.302 1.00 90.38 78 ARG A C 1
ATOM 588 O O . ARG A 1 78 ? -1.990 2.025 5.316 1.00 90.38 78 ARG A O 1
ATOM 595 N N . GL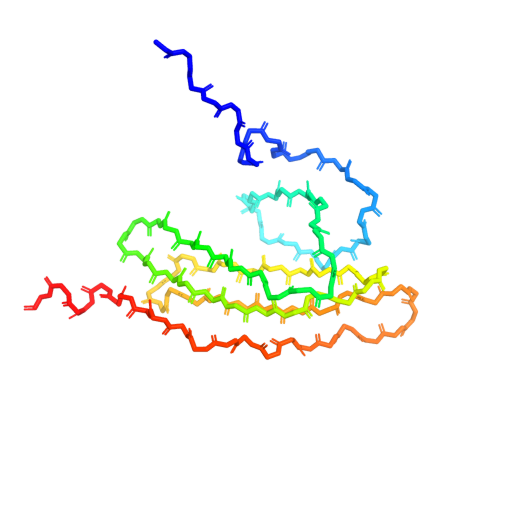N A 1 79 ? -1.837 1.314 7.435 1.00 91.00 79 GLN A N 1
ATOM 596 C CA . GLN A 1 79 ? -3.257 1.341 7.721 1.00 91.00 79 GLN A CA 1
ATOM 597 C C . GLN A 1 79 ? -3.628 2.784 8.062 1.00 91.00 79 GLN A C 1
ATOM 599 O O . GLN A 1 79 ? -3.030 3.385 8.964 1.00 91.00 79 GLN A O 1
ATOM 604 N N . LEU A 1 80 ? -4.591 3.327 7.327 1.00 88.69 80 LEU A N 1
ATOM 605 C CA . LEU A 1 80 ? -5.132 4.654 7.556 1.00 88.69 80 LEU A CA 1
ATOM 606 C C . LEU A 1 80 ? -6.028 4.639 8.792 1.00 88.69 80 LEU A C 1
ATOM 608 O O . LEU A 1 80 ? -6.678 3.644 9.122 1.00 88.69 80 LEU A O 1
ATOM 612 N N . SER A 1 81 ? -6.013 5.753 9.507 1.00 80.38 81 SER A N 1
ATOM 613 C CA . SER A 1 81 ? -6.871 5.982 10.655 1.00 80.38 81 SER A CA 1
ATOM 614 C C . SER A 1 81 ? -8.116 6.754 10.240 1.00 80.38 81 SER A C 1
ATOM 616 O O . SER A 1 81 ? -8.087 7.603 9.350 1.00 80.38 81 SER A O 1
ATOM 618 N N . HIS A 1 82 ? -9.216 6.481 10.933 1.00 73.31 82 HIS A N 1
ATOM 619 C CA . HIS A 1 82 ? -10.414 7.305 10.858 1.00 73.31 82 HIS A CA 1
ATOM 620 C C . HIS A 1 82 ? -10.444 8.201 12.099 1.00 73.31 82 HIS A C 1
ATOM 622 O O . HIS A 1 82 ? -10.456 7.709 13.228 1.00 73.31 82 HIS A O 1
ATOM 628 N N . GLY A 1 83 ? -10.435 9.521 11.904 1.00 67.25 83 GLY A N 1
ATOM 629 C CA . GLY A 1 83 ? -10.452 10.487 13.004 1.00 67.25 83 GLY A CA 1
ATOM 630 C C . GLY A 1 83 ? -9.066 10.762 13.596 1.00 67.25 83 GLY A C 1
ATOM 631 O O . GLY A 1 83 ? -8.152 11.140 12.873 1.00 67.25 83 GLY A O 1
ATOM 632 N N . SER A 1 84 ? -8.924 10.650 14.920 1.00 57.56 84 SER A N 1
ATOM 633 C CA . SER A 1 84 ? -7.754 11.152 15.669 1.00 57.56 84 SER A CA 1
ATOM 634 C C . SER A 1 84 ? -6.633 10.130 15.887 1.00 57.56 84 SER A C 1
ATOM 636 O O . SER A 1 84 ? -5.611 10.473 16.479 1.00 57.56 84 SER A O 1
ATOM 638 N N . GLU A 1 85 ? -6.820 8.870 15.487 1.00 66.62 85 GLU A N 1
ATOM 639 C CA . GLU A 1 85 ? -5.778 7.856 15.667 1.00 66.62 85 GLU A CA 1
ATOM 640 C C . GLU A 1 85 ? -4.607 8.079 14.694 1.00 66.62 85 GLU A C 1
ATOM 642 O O . GLU A 1 85 ? -4.812 8.574 13.587 1.00 66.62 85 GLU A O 1
ATOM 647 N N . PRO A 1 86 ? -3.370 7.705 15.057 1.00 68.62 86 PRO A N 1
ATOM 648 C CA . PRO A 1 86 ? -2.257 7.720 14.118 1.00 68.62 86 PRO A CA 1
ATOM 649 C C . PRO A 1 86 ? -2.344 6.535 13.145 1.00 68.62 86 PRO A C 1
ATOM 651 O O . PRO A 1 86 ? -2.675 5.411 13.538 1.00 68.62 86 PRO A O 1
ATOM 654 N N . SER A 1 87 ? -1.979 6.770 11.883 1.00 82.56 87 SER A N 1
ATOM 655 C CA . SER A 1 87 ? -1.792 5.702 10.896 1.00 82.56 87 SER A CA 1
ATOM 656 C C . SER A 1 87 ? -0.727 4.707 11.370 1.00 82.56 87 SER A C 1
ATOM 658 O O . SER A 1 87 ? 0.302 5.122 11.911 1.00 82.56 87 SER A O 1
ATOM 660 N N . LYS A 1 88 ? -0.936 3.406 11.144 1.00 86.12 88 LYS A N 1
ATOM 661 C CA . LYS A 1 88 ? -0.030 2.345 11.622 1.00 86.12 88 LYS A CA 1
ATOM 662 C C . LYS A 1 88 ? 0.706 1.697 10.450 1.00 86.12 88 LYS A C 1
ATOM 664 O O . LYS A 1 88 ? 0.041 1.337 9.480 1.00 86.12 88 LYS A O 1
ATOM 669 N N . PRO A 1 89 ? 2.037 1.506 10.511 1.00 85.94 89 PRO A N 1
ATOM 670 C CA . PRO A 1 89 ? 2.753 0.795 9.457 1.00 85.94 89 PRO A CA 1
ATOM 671 C C . PRO A 1 89 ? 2.233 -0.642 9.349 1.00 85.94 89 PRO A C 1
ATOM 673 O O . PRO A 1 89 ? 1.960 -1.294 10.359 1.00 85.94 89 PRO A O 1
ATOM 676 N N . VAL A 1 90 ? 2.086 -1.126 8.119 1.00 88.19 90 VAL A N 1
ATOM 677 C CA . VAL A 1 90 ? 1.688 -2.506 7.835 1.00 88.19 90 VAL A CA 1
ATOM 678 C C . VAL A 1 90 ? 2.939 -3.282 7.447 1.00 88.19 90 VAL A C 1
ATOM 680 O O . VAL A 1 90 ? 3.622 -2.880 6.504 1.00 88.19 90 VAL A O 1
ATOM 683 N N . PRO A 1 91 ? 3.260 -4.384 8.148 1.00 82.69 91 PRO A N 1
ATOM 684 C CA . PRO A 1 91 ? 4.356 -5.239 7.734 1.00 82.69 91 PRO A CA 1
ATOM 685 C C . PRO A 1 91 ? 4.005 -5.860 6.383 1.00 82.69 91 PRO A C 1
ATOM 687 O O . PRO A 1 91 ? 2.977 -6.525 6.234 1.00 82.69 91 PRO A O 1
ATOM 690 N N . LEU A 1 92 ? 4.861 -5.615 5.400 1.00 82.44 92 LEU A N 1
ATOM 691 C CA . LEU A 1 92 ? 4.777 -6.250 4.097 1.00 82.44 92 LEU A CA 1
ATOM 692 C C . LEU A 1 92 ? 5.533 -7.580 4.154 1.00 82.44 92 LEU A C 1
ATOM 694 O O . LEU A 1 92 ? 6.655 -7.633 4.657 1.00 82.44 92 LEU A O 1
ATOM 698 N N . GLY A 1 93 ? 4.899 -8.651 3.673 1.00 70.69 93 GLY A N 1
ATOM 699 C CA . GLY A 1 93 ? 5.553 -9.944 3.471 1.00 70.69 93 GLY A CA 1
ATOM 700 C C . GLY A 1 93 ? 6.687 -9.843 2.451 1.00 70.69 93 GLY A C 1
ATOM 701 O O . GLY A 1 93 ? 6.755 -8.857 1.713 1.00 70.69 93 GLY A O 1
ATOM 702 N N . GLU A 1 94 ? 7.571 -10.848 2.441 1.00 62.06 94 GLU A N 1
ATOM 703 C CA . GLU A 1 94 ? 8.820 -10.845 1.670 1.00 62.06 94 GLU A CA 1
ATOM 704 C C . GLU A 1 94 ? 8.629 -10.296 0.253 1.00 62.06 94 GLU A C 1
ATOM 706 O O . GLU A 1 94 ? 7.850 -10.823 -0.547 1.00 62.06 94 GLU A O 1
ATOM 711 N N . SER A 1 95 ? 9.349 -9.206 -0.029 1.00 61.41 95 SER A N 1
ATOM 712 C CA . SER A 1 95 ? 9.441 -8.664 -1.372 1.00 61.41 95 SER A CA 1
ATOM 713 C C . SER A 1 95 ? 10.470 -9.476 -2.137 1.00 61.41 95 SER A C 1
ATOM 715 O O . SER A 1 95 ? 11.662 -9.382 -1.846 1.00 61.41 95 SER A O 1
ATOM 717 N N . GLU A 1 96 ? 10.031 -10.254 -3.127 1.00 58.91 96 GLU A N 1
ATOM 718 C CA . GLU A 1 96 ? 10.930 -10.701 -4.195 1.00 58.91 96 GLU A CA 1
ATOM 719 C C . GLU A 1 96 ? 11.254 -9.467 -5.045 1.00 58.91 96 GLU A C 1
ATOM 721 O O . GLU A 1 96 ? 10.651 -9.223 -6.091 1.00 58.91 96 GLU A O 1
ATOM 726 N N . MET A 1 97 ? 12.131 -8.612 -4.514 1.00 55.44 97 MET A N 1
ATOM 727 C CA . MET A 1 97 ? 12.684 -7.484 -5.244 1.00 55.44 97 MET A CA 1
ATOM 728 C C . MET A 1 97 ? 13.573 -8.067 -6.337 1.00 55.44 97 MET A C 1
ATOM 730 O O . MET A 1 97 ? 14.560 -8.723 -6.020 1.00 55.44 97 MET A O 1
ATOM 734 N N . CYS A 1 98 ? 13.267 -7.801 -7.603 1.00 54.38 98 CYS A N 1
ATOM 735 C CA . CYS A 1 98 ? 14.327 -7.791 -8.605 1.00 54.38 98 CYS A CA 1
ATOM 736 C C . CYS A 1 98 ? 14.854 -6.360 -8.607 1.00 54.38 98 CYS A C 1
ATOM 738 O O . CYS A 1 98 ? 14.212 -5.456 -9.150 1.00 54.38 98 CYS A O 1
ATOM 740 N N . ARG A 1 99 ? 15.973 -6.120 -7.921 1.00 54.19 99 ARG A N 1
ATOM 741 C CA . ARG A 1 99 ? 16.647 -4.823 -7.984 1.00 54.19 99 ARG A CA 1
ATOM 742 C C . ARG A 1 99 ? 17.204 -4.651 -9.394 1.00 54.19 99 ARG A C 1
ATOM 744 O O . ARG A 1 99 ? 17.584 -5.619 -10.046 1.00 54.19 99 ARG A O 1
ATOM 751 N N . PHE A 1 100 ? 17.315 -3.408 -9.860 1.00 49.09 100 PHE A N 1
ATOM 752 C CA . PHE A 1 100 ? 17.974 -3.112 -11.138 1.00 49.09 100 PHE A CA 1
ATOM 753 C C . PHE A 1 100 ? 19.391 -3.724 -11.205 1.00 49.09 100 PHE A C 1
ATOM 755 O O . PHE A 1 100 ? 19.813 -4.201 -12.253 1.00 49.09 100 PHE A O 1
ATOM 762 N N . ALA A 1 101 ? 20.083 -3.781 -10.060 1.00 53.19 101 ALA A N 1
ATOM 763 C CA . ALA A 1 101 ? 21.401 -4.396 -9.902 1.00 53.19 101 ALA A CA 1
ATOM 764 C C . ALA A 1 101 ? 21.416 -5.938 -9.964 1.00 53.19 101 ALA A C 1
ATOM 766 O O . ALA A 1 101 ? 22.492 -6.501 -10.088 1.00 53.19 101 ALA A O 1
ATOM 767 N N . ASP A 1 102 ? 20.266 -6.618 -9.899 1.00 51.03 102 ASP A N 1
ATOM 768 C CA . ASP A 1 102 ? 20.194 -8.082 -10.048 1.00 51.03 102 ASP A CA 1
ATOM 769 C C . ASP A 1 102 ? 20.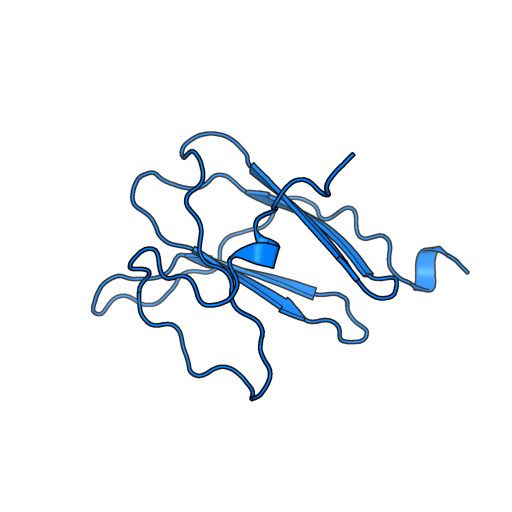165 -8.509 -11.531 1.00 51.03 102 ASP A C 1
ATOM 771 O O . ASP A 1 102 ? 20.237 -9.696 -11.840 1.00 51.03 102 ASP A O 1
ATOM 775 N N . ASN A 1 103 ? 20.042 -7.547 -12.456 1.00 43.12 103 ASN A N 1
ATOM 776 C CA . ASN A 1 103 ? 20.054 -7.765 -13.907 1.00 43.12 103 ASN A CA 1
ATOM 777 C C . ASN A 1 103 ? 21.400 -7.393 -14.570 1.00 43.12 103 ASN A C 1
ATOM 779 O O . ASN A 1 103 ? 21.443 -7.256 -15.796 1.00 43.12 103 ASN A O 1
ATOM 783 N N . TYR A 1 104 ? 22.478 -7.208 -13.797 1.00 44.12 104 TYR A N 1
ATOM 784 C CA . TYR A 1 104 ? 23.822 -6.876 -14.295 1.00 44.12 104 TYR A CA 1
ATOM 785 C C . TYR A 1 104 ? 24.893 -7.750 -13.638 1.00 44.12 104 TYR A C 1
ATOM 787 O O . TYR A 1 104 ? 25.852 -8.128 -14.349 1.00 44.12 104 TYR A O 1
#

Solvent-accessible surface area (backbone atoms only — not comparable to full-atom values): 6862 Å² total; per-residue (Å²): 133,80,83,77,87,52,71,82,76,38,54,78,44,81,77,80,71,73,91,71,79,93,70,65,91,88,69,85,54,66,56,81,89,77,81,51,74,47,81,45,78,50,76,48,78,57,100,63,32,36,37,36,35,30,43,66,46,55,78,95,60,52,70,51,76,51,74,44,89,55,102,76,49,45,73,49,40,29,36,54,45,82,82,89,54,76,62,41,79,46,80,65,41,80,58,65,59,46,50,64,76,76,79,114

Organism: NCBI:txid1451454

pLDDT: mean 75.75, std 12.56, range [43.12, 91.56]

Mean predicted aligned error: 8.63 Å